Protein AF-A0AAD9GQT3-F1 (afdb_monomer)

pLDDT: mean 89.04, std 9.31, range [60.75, 98.25]

Secondary structure (DSSP, 8-state):
-HHHHHHHHTS----S------HHHHHHHHHHH-TT------HHHHHHHHHHHHHHTT--HHHHHHHHSTTSGGGGGGS-HHHIIIIIHHHHHHHHHHHHHTTT----HHHHHH-

Solvent-accessible surface area (backbone atoms only — not comparable to full-atom values): 7133 Å² total; per-residue (Å²): 109,67,70,60,50,18,63,74,66,76,43,85,80,82,74,94,74,88,88,77,85,53,63,66,62,50,51,50,52,44,46,70,79,38,69,87,61,83,83,80,78,55,70,65,62,51,53,50,52,52,51,53,53,41,55,73,62,65,54,54,66,72,55,50,53,50,38,71,34,89,85,33,59,68,49,53,79,79,44,60,74,94,41,31,85,60,58,40,49,51,49,36,55,51,49,39,45,55,58,27,57,77,65,79,41,84,73,63,63,73,54,64,68,75,104

Structure (mmCIF, N/CA/C/O backbone):
data_AF-A0AAD9GQT3-F1
#
_entry.id   AF-A0AAD9GQT3-F1
#
loop_
_atom_site.group_PDB
_atom_site.id
_atom_site.type_symbol
_atom_site.label_atom_id
_atom_site.label_alt_id
_atom_site.label_comp_id
_atom_site.label_asym_id
_atom_site.label_entity_id
_atom_site.label_seq_id
_atom_site.pdbx_PDB_ins_code
_atom_site.Cartn_x
_atom_site.Cartn_y
_atom_site.Cartn_z
_atom_site.occupancy
_atom_site.B_iso_or_equiv
_atom_site.auth_seq_id
_atom_site.auth_comp_id
_atom_site.auth_asym_id
_atom_site.auth_atom_id
_atom_site.pdbx_PDB_model_num
ATOM 1 N N . MET A 1 1 ? -14.037 18.560 22.448 1.00 60.75 1 MET A N 1
ATOM 2 C CA . MET A 1 1 ? -13.283 19.037 21.268 1.00 60.75 1 MET A CA 1
ATOM 3 C C . MET A 1 1 ? -13.342 20.559 21.141 1.00 60.75 1 MET A C 1
ATOM 5 O O . MET A 1 1 ? -12.338 21.186 21.441 1.00 60.75 1 MET A O 1
ATOM 9 N N . PHE A 1 2 ? -14.489 21.178 20.824 1.00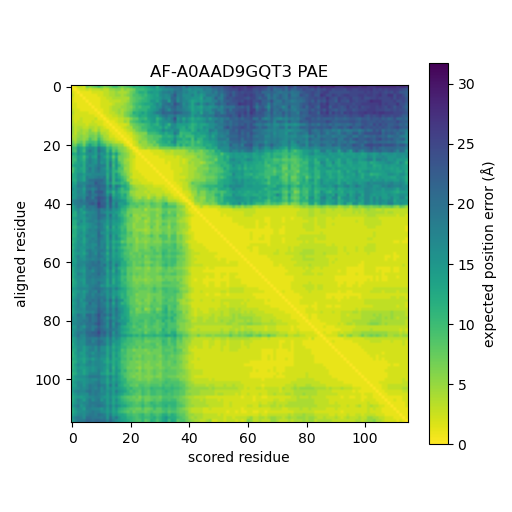 75.25 2 PHE A N 1
ATOM 10 C CA . PHE A 1 2 ? -14.558 22.641 20.639 1.00 75.25 2 PHE A CA 1
ATOM 11 C C . PHE A 1 2 ? -14.216 23.476 21.876 1.00 75.25 2 PHE A C 1
ATOM 13 O O . PHE A 1 2 ? -13.529 24.473 21.725 1.00 75.25 2 PHE A O 1
ATOM 20 N N . LYS A 1 3 ? -14.562 23.026 23.090 1.00 77.38 3 LYS A N 1
ATOM 21 C CA . LYS A 1 3 ? -14.140 23.699 24.335 1.00 77.38 3 LYS A CA 1
ATOM 22 C C . LYS A 1 3 ? -12.615 23.753 24.513 1.00 77.38 3 LYS A C 1
ATOM 24 O O . LYS A 1 3 ? -12.085 24.737 25.007 1.00 77.38 3 LYS A O 1
ATOM 29 N N . CYS A 1 4 ? -11.899 22.706 24.095 1.00 73.69 4 CYS A N 1
ATOM 30 C CA . CYS A 1 4 ? -10.43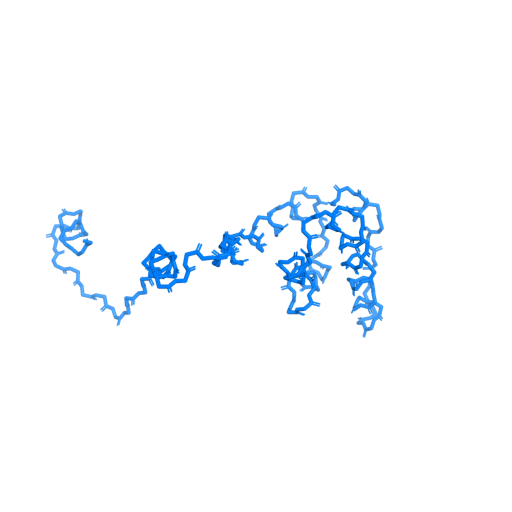3 22.674 24.155 1.00 73.69 4 CYS A CA 1
ATOM 31 C C . CYS A 1 4 ? -9.810 23.590 23.090 1.00 73.69 4 CYS A C 1
ATOM 33 O O . CYS A 1 4 ? -8.807 24.242 23.353 1.00 73.69 4 CYS A O 1
ATOM 35 N N . ILE A 1 5 ? -10.422 23.651 21.903 1.00 79.00 5 ILE A N 1
ATOM 36 C CA . ILE A 1 5 ? -10.011 24.550 20.815 1.00 79.00 5 ILE A CA 1
ATOM 37 C C . ILE A 1 5 ? -10.264 26.010 21.210 1.00 79.00 5 ILE A C 1
ATOM 39 O O . ILE A 1 5 ? -9.393 26.849 21.035 1.00 79.00 5 ILE A O 1
ATOM 43 N N . GLU A 1 6 ? -11.423 26.305 21.792 1.00 88.69 6 GLU A N 1
ATOM 44 C CA . GLU A 1 6 ? -11.779 27.623 22.314 1.00 88.69 6 GLU A CA 1
ATOM 45 C C . GLU A 1 6 ? -10.820 28.081 23.414 1.00 88.69 6 GLU A C 1
ATOM 47 O O . GLU A 1 6 ? -10.314 29.197 23.349 1.00 88.69 6 GLU A O 1
ATOM 52 N N . PHE A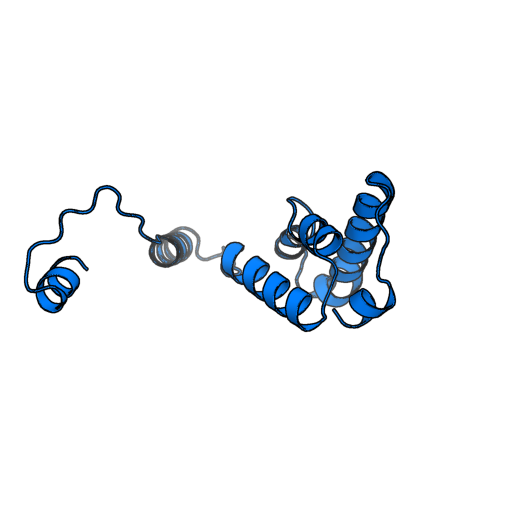 1 7 ? -10.498 27.199 24.367 1.00 89.25 7 PHE A N 1
ATOM 53 C CA . PHE A 1 7 ? -9.484 27.462 25.388 1.00 89.25 7 PHE A CA 1
ATOM 54 C C . PHE A 1 7 ? -8.113 27.782 24.773 1.00 89.25 7 PHE A C 1
ATOM 56 O O . PHE A 1 7 ? -7.478 28.754 25.170 1.00 89.25 7 PHE A O 1
ATOM 63 N N . ALA A 1 8 ? -7.666 27.004 23.781 1.00 87.31 8 ALA A N 1
ATOM 64 C CA . ALA A 1 8 ? -6.372 27.214 23.131 1.00 87.31 8 ALA A CA 1
ATOM 65 C C . ALA A 1 8 ? -6.321 28.490 22.272 1.00 87.31 8 ALA A C 1
ATOM 67 O O . ALA A 1 8 ? -5.279 29.133 22.180 1.00 87.31 8 ALA A O 1
ATOM 68 N N . LEU A 1 9 ? -7.431 28.851 21.626 1.00 86.88 9 LEU A N 1
ATOM 69 C CA . LEU A 1 9 ? -7.518 30.014 20.740 1.00 86.88 9 LEU A CA 1
ATOM 70 C C . LEU A 1 9 ? -7.959 31.296 21.462 1.00 86.88 9 LEU A C 1
ATOM 72 O O . LEU A 1 9 ? -7.914 32.367 20.859 1.00 86.88 9 LEU A O 1
ATOM 76 N N . GLY A 1 10 ? -8.426 31.195 22.711 1.00 93.19 10 GLY A N 1
ATOM 77 C CA . GLY A 1 10 ? -9.005 32.305 23.475 1.00 93.19 10 GLY A CA 1
ATOM 78 C C . GLY A 1 10 ? -10.294 32.875 22.872 1.00 93.19 10 GLY A C 1
ATOM 79 O O . GLY A 1 10 ? -10.687 33.990 23.207 1.00 93.19 10 GLY A O 1
ATOM 80 N N . LYS A 1 11 ? -10.932 32.154 21.943 1.00 90.94 11 LYS A N 1
ATOM 81 C CA . LYS A 1 11 ? -12.159 32.580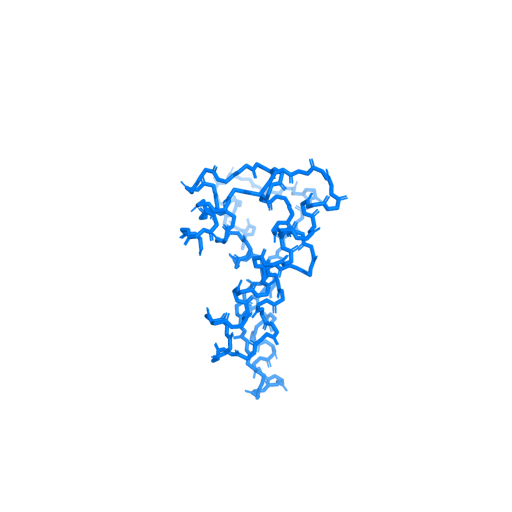 21.261 1.00 90.94 11 LYS A CA 1
ATOM 82 C C . LYS A 1 11 ? -12.943 31.390 20.735 1.00 90.94 11 LYS A C 1
ATOM 84 O O . LYS A 1 11 ? -12.361 30.364 20.378 1.00 90.94 11 LYS A O 1
ATOM 89 N N . GLN A 1 12 ? -14.254 31.568 20.614 1.00 89.75 12 GLN A N 1
ATOM 90 C CA . GLN A 1 12 ? -15.135 30.541 20.081 1.00 89.75 12 GLN A CA 1
ATOM 91 C C . GLN A 1 12 ? -14.774 30.233 18.612 1.00 89.75 12 GLN A C 1
ATOM 93 O O . GLN A 1 12 ? -14.745 31.146 17.779 1.00 89.75 12 GLN A O 1
ATOM 98 N N . PRO A 1 13 ? -14.463 28.971 18.264 1.00 83.94 13 PRO A N 1
ATOM 99 C CA . PRO A 1 13 ? -14.172 28.598 16.887 1.00 83.94 13 PRO A CA 1
ATOM 100 C C . PRO A 1 13 ? -15.454 28.608 16.039 1.00 83.94 13 PRO A C 1
ATOM 102 O O . PRO A 1 13 ? -16.487 28.107 16.475 1.00 83.94 13 PRO A O 1
ATOM 105 N N . ASN A 1 14 ? -15.363 29.125 14.810 1.00 87.50 14 ASN A N 1
ATOM 106 C CA . ASN A 1 14 ? -16.434 29.103 13.804 1.00 87.50 14 ASN A CA 1
ATOM 107 C C . ASN A 1 14 ? -15.971 28.318 12.558 1.00 87.50 14 ASN A C 1
ATOM 109 O O . ASN A 1 14 ? -15.596 28.931 11.555 1.00 87.50 14 ASN A O 1
ATOM 113 N N . PRO A 1 15 ? -15.847 26.979 12.646 1.00 81.00 15 PRO A N 1
ATOM 114 C CA . PRO A 1 15 ? -15.385 26.166 11.527 1.00 81.00 15 PRO A CA 1
ATOM 115 C C . PRO A 1 15 ? -16.442 26.110 10.417 1.00 81.00 15 PRO A C 1
ATOM 117 O O . PRO A 1 15 ? -17.630 25.978 10.697 1.00 81.00 15 PRO A O 1
ATOM 120 N N . VAL A 1 16 ? -15.992 26.168 9.162 1.00 82.56 16 VAL A N 1
ATOM 121 C CA . VAL A 1 16 ? -16.857 25.988 7.982 1.00 82.56 16 VAL A CA 1
ATOM 122 C C . VAL A 1 16 ? -17.228 24.513 7.810 1.00 82.56 16 VAL A C 1
ATOM 124 O O . VAL A 1 16 ? -18.388 24.201 7.572 1.00 82.56 16 VAL A O 1
ATOM 127 N N . ASP A 1 17 ? -16.263 23.616 8.032 1.00 64.38 17 ASP A N 1
ATOM 128 C CA . ASP A 1 17 ? -16.443 22.168 7.968 1.00 64.38 17 ASP A CA 1
ATOM 129 C C . ASP A 1 17 ? -15.821 21.492 9.193 1.00 64.38 17 ASP A C 1
ATOM 131 O O . ASP A 1 17 ? -14.751 21.879 9.674 1.00 64.38 17 ASP A O 1
ATOM 135 N N . VAL A 1 18 ? -16.483 20.446 9.687 1.00 69.81 18 VAL A N 1
ATOM 136 C CA . VAL A 1 18 ? -16.004 19.610 10.792 1.00 69.81 18 VAL A CA 1
ATOM 137 C C . VAL A 1 18 ? -15.973 18.169 10.311 1.00 69.81 18 VAL A C 1
ATOM 139 O O . VAL A 1 18 ? -17.014 17.581 10.030 1.00 69.81 18 VAL A O 1
ATOM 142 N N . VAL A 1 19 ? -14.779 17.583 10.245 1.00 62.56 19 VAL A N 1
ATOM 143 C CA . VAL A 1 19 ? -14.596 16.163 9.927 1.00 62.56 19 VAL A CA 1
ATOM 144 C C . VAL A 1 19 ? -14.157 15.449 11.199 1.00 62.56 19 VAL A C 1
ATOM 146 O O . VAL A 1 19 ? -13.192 15.859 11.843 1.00 62.56 19 VAL A O 1
ATOM 149 N N . CYS A 1 20 ? -14.885 14.401 11.577 1.00 65.44 20 CYS A N 1
ATOM 150 C CA . CYS A 1 20 ? -14.585 13.577 12.742 1.00 65.44 20 CYS A CA 1
ATOM 151 C C . CYS A 1 20 ? -14.286 12.148 12.288 1.00 65.44 20 CYS A C 1
ATOM 153 O O . CYS A 1 20 ? -14.982 11.614 11.423 1.00 65.44 20 CYS A O 1
ATOM 155 N N . ASP A 1 21 ? -13.263 11.538 12.879 1.00 68.75 21 ASP A N 1
ATOM 156 C CA . ASP A 1 21 ? -12.974 10.127 12.674 1.00 68.75 21 ASP A CA 1
ATOM 157 C C . ASP A 1 21 ? -13.894 9.280 13.567 1.00 68.75 21 ASP A C 1
ATOM 159 O O . ASP A 1 21 ? -13.779 9.287 14.794 1.00 68.75 21 ASP A O 1
ATOM 163 N N . PHE A 1 22 ? -14.835 8.568 12.947 1.00 73.00 22 PHE A N 1
ATOM 164 C CA . PHE A 1 22 ? -15.709 7.619 13.638 1.00 73.00 22 PHE A CA 1
ATOM 165 C C . PHE A 1 22 ? -15.085 6.228 13.752 1.00 73.00 22 PHE A C 1
ATOM 167 O O . PHE A 1 22 ? -15.758 5.333 14.251 1.00 73.00 22 PHE A O 1
ATOM 174 N N . GLU A 1 23 ? -13.835 6.014 13.321 1.00 77.62 23 GLU A N 1
ATOM 175 C CA . GLU A 1 23 ? -13.206 4.692 13.299 1.00 77.62 23 GLU A CA 1
ATOM 176 C C . GLU A 1 23 ? -13.314 3.998 14.661 1.00 77.62 23 GLU A C 1
ATOM 178 O O . GLU A 1 23 ? -13.789 2.870 14.728 1.00 77.62 23 GLU A O 1
ATOM 183 N N . SER A 1 24 ? -12.991 4.684 15.762 1.00 77.62 24 SER A N 1
ATOM 184 C CA . SER A 1 24 ? -13.091 4.092 17.107 1.00 77.62 24 SER A CA 1
ATOM 185 C C . SER A 1 24 ? -14.535 3.783 17.523 1.00 77.62 24 SER A C 1
ATOM 187 O O . SER A 1 24 ? -14.804 2.712 18.060 1.00 77.62 24 SER A O 1
ATOM 189 N N . ALA A 1 25 ? -15.480 4.690 17.256 1.00 82.69 25 ALA A N 1
ATOM 190 C CA . ALA A 1 25 ? -16.890 4.470 17.584 1.00 82.69 25 ALA A CA 1
ATOM 191 C C . ALA A 1 25 ? -17.492 3.321 16.756 1.00 82.69 25 ALA A C 1
ATOM 193 O O . ALA A 1 25 ? -18.249 2.510 17.280 1.00 82.69 25 ALA A O 1
ATOM 194 N N . LEU A 1 26 ? -17.109 3.220 15.482 1.00 81.25 26 LEU A N 1
ATOM 195 C CA . LEU A 1 26 ? -17.527 2.163 14.570 1.00 81.25 26 LEU A CA 1
ATOM 196 C C . LEU A 1 26 ? -16.902 0.814 14.940 1.00 81.25 26 LEU A C 1
ATOM 198 O O . LEU A 1 26 ? -17.604 -0.192 14.944 1.00 81.25 26 LEU A O 1
ATOM 202 N N . ILE A 1 27 ? -15.611 0.787 15.288 1.00 81.62 27 ILE A N 1
ATOM 203 C CA . ILE A 1 27 ? -14.928 -0.400 15.823 1.00 81.62 27 ILE A CA 1
ATOM 204 C C . ILE A 1 27 ? -15.680 -0.911 17.053 1.00 81.62 27 ILE A C 1
ATOM 206 O O . ILE A 1 27 ? -16.032 -2.088 17.094 1.00 81.62 27 ILE A O 1
ATOM 210 N N . ASN A 1 28 ? -15.990 -0.025 18.003 1.00 83.06 28 ASN A N 1
ATOM 211 C CA . ASN A 1 28 ? -16.711 -0.391 19.221 1.00 83.06 28 ASN A CA 1
ATOM 212 C C . ASN A 1 28 ? -18.118 -0.926 18.908 1.00 83.06 28 ASN A C 1
ATOM 214 O O . ASN A 1 28 ? -18.481 -1.996 19.387 1.00 83.06 28 ASN A O 1
ATOM 218 N N . ALA A 1 29 ? -18.878 -0.246 18.044 1.00 84.75 29 ALA A N 1
ATOM 219 C CA . ALA A 1 29 ? -20.214 -0.689 17.647 1.00 84.75 29 ALA A CA 1
ATOM 220 C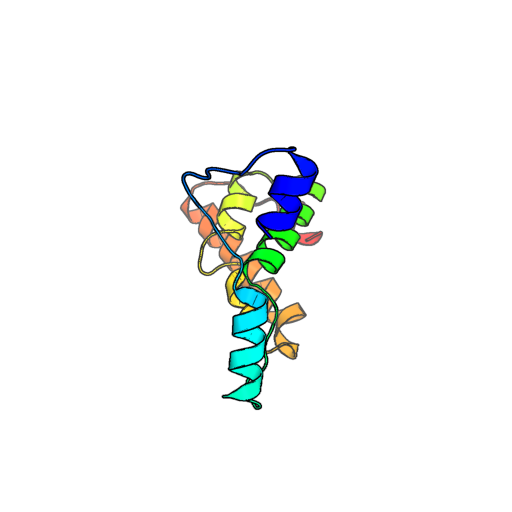 C . ALA A 1 29 ? -20.194 -2.053 16.931 1.00 84.75 29 ALA A C 1
ATOM 222 O O . ALA A 1 29 ? -21.054 -2.897 17.175 1.00 84.75 29 ALA A O 1
ATOM 223 N N . ILE A 1 30 ? -19.205 -2.311 16.066 1.00 82.06 30 ILE A N 1
ATOM 224 C CA . ILE A 1 30 ? -19.059 -3.614 15.401 1.00 82.06 30 ILE A CA 1
ATOM 225 C C . ILE A 1 30 ? -18.681 -4.703 16.410 1.00 82.06 30 ILE A C 1
ATOM 227 O O . ILE A 1 30 ? -19.213 -5.805 16.314 1.00 82.06 30 ILE A O 1
ATOM 231 N N . GLN A 1 31 ? -17.799 -4.421 17.373 1.00 82.19 31 GLN A N 1
ATOM 232 C CA . GLN A 1 31 ? -17.451 -5.382 18.427 1.00 82.19 31 GLN A CA 1
ATOM 233 C C . GLN A 1 31 ? -18.654 -5.734 19.308 1.00 82.19 31 GLN A C 1
ATOM 235 O O . GLN A 1 31 ? -18.807 -6.894 19.681 1.00 82.19 31 GLN A O 1
ATOM 240 N N . GLU A 1 32 ? -19.507 -4.755 19.610 1.00 86.81 32 GLU A N 1
ATOM 241 C CA . GLU A 1 32 ? -20.717 -4.947 20.410 1.00 86.81 32 GLU A CA 1
ATOM 242 C C . GLU A 1 32 ? -21.789 -5.741 19.651 1.00 86.81 32 GLU A C 1
ATOM 244 O O . GLU A 1 32 ? -22.303 -6.738 20.157 1.00 86.81 32 GLU A O 1
ATOM 249 N N . HIS A 1 33 ? -22.107 -5.342 18.416 1.00 88.12 33 HIS A N 1
ATOM 250 C CA . HIS A 1 33 ? -23.190 -5.958 17.644 1.00 88.12 33 HIS A CA 1
ATOM 251 C C . HIS A 1 33 ? -22.786 -7.249 16.919 1.00 88.12 33 HIS A C 1
ATOM 253 O O . HIS A 1 33 ? -23.638 -8.098 16.655 1.00 88.12 33 HIS A O 1
ATOM 259 N N . TYR A 1 34 ? -21.502 -7.417 16.595 1.00 81.56 34 TYR A N 1
ATOM 260 C CA . TYR A 1 34 ? -20.976 -8.561 15.849 1.00 81.56 34 TYR A CA 1
ATOM 261 C C . TYR A 1 34 ? -19.672 -9.076 16.481 1.00 81.56 34 TYR A C 1
ATOM 263 O O . TYR A 1 34 ? -18.610 -8.988 15.862 1.00 81.56 34 TYR A O 1
ATOM 271 N N . PRO A 1 35 ? -19.722 -9.671 17.686 1.00 79.75 35 PRO A N 1
ATOM 272 C CA . PRO A 1 35 ? -18.530 -10.047 18.455 1.00 79.75 35 PRO A CA 1
ATOM 273 C C . PRO A 1 35 ? -17.647 -11.105 17.774 1.00 79.75 35 PRO A C 1
ATOM 275 O O . PRO A 1 35 ? -16.463 -11.223 18.077 1.00 79.75 35 PRO A O 1
ATOM 278 N N . SER A 1 36 ? -18.193 -11.868 16.821 1.00 80.62 36 SER A N 1
ATOM 279 C CA . SER A 1 36 ? -17.429 -12.805 15.987 1.00 80.62 36 SER A CA 1
ATOM 280 C C . SER A 1 36 ? -16.667 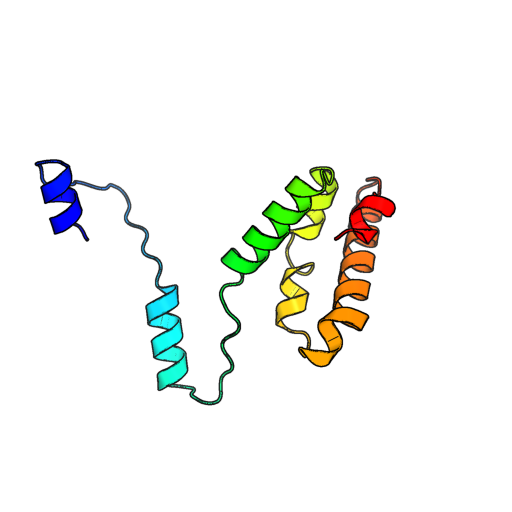-12.131 14.837 1.00 80.62 36 SER A C 1
ATOM 282 O O . SER A 1 36 ? -15.867 -12.784 14.165 1.00 80.62 36 SER A O 1
ATOM 284 N N . THR A 1 37 ? -16.921 -10.847 14.565 1.00 78.75 37 THR A N 1
ATOM 285 C CA . THR A 1 37 ? -16.264 -10.097 13.491 1.00 78.75 37 THR A CA 1
ATOM 286 C C . THR A 1 37 ? -14.843 -9.742 13.893 1.00 78.75 37 THR A C 1
ATOM 288 O O . THR A 1 37 ? -14.592 -9.019 14.855 1.00 78.75 37 THR A O 1
ATOM 291 N N . ARG A 1 38 ? -13.881 -10.208 13.098 1.00 71.94 38 ARG A N 1
ATOM 292 C CA . ARG A 1 38 ? -12.478 -9.837 13.260 1.00 71.94 38 ARG A CA 1
ATOM 293 C C . ARG A 1 38 ? -12.225 -8.469 12.628 1.00 71.94 38 ARG A C 1
ATOM 295 O O . ARG A 1 38 ? -12.158 -8.358 11.407 1.00 71.94 38 ARG A O 1
ATOM 302 N N . LEU A 1 39 ? -12.018 -7.450 13.456 1.00 70.00 39 LEU A N 1
ATOM 303 C CA . LEU A 1 39 ? -1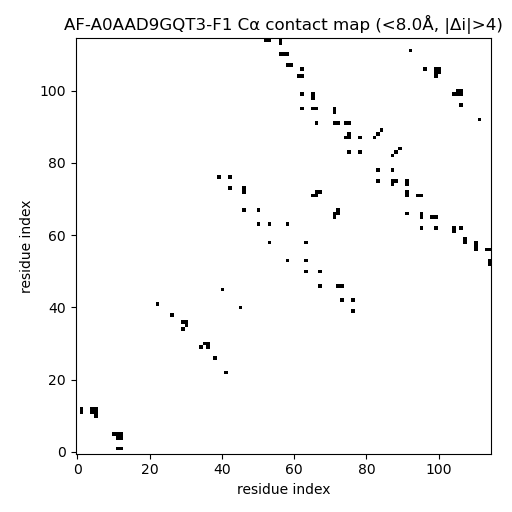1.581 -6.133 12.992 1.00 70.00 39 LEU A CA 1
ATOM 304 C C . LEU A 1 39 ? -10.075 -6.148 12.715 1.00 70.00 39 LEU A C 1
ATOM 306 O O . LEU A 1 39 ? -9.271 -6.461 13.593 1.00 70.00 39 LEU A O 1
ATOM 310 N N . ILE A 1 40 ? -9.690 -5.831 11.479 1.00 68.25 40 ILE A N 1
ATOM 311 C CA . ILE A 1 40 ? -8.289 -5.800 11.035 1.00 68.25 40 ILE A CA 1
ATOM 312 C C . ILE A 1 40 ? -7.924 -4.361 10.663 1.00 68.25 40 ILE A C 1
ATOM 314 O O . ILE A 1 40 ? -7.748 -4.040 9.492 1.00 68.25 40 ILE A O 1
ATOM 318 N N . GLY A 1 41 ? -7.821 -3.507 11.687 1.00 71.69 41 GLY A N 1
ATOM 319 C CA . GLY A 1 41 ? -7.344 -2.122 11.595 1.00 71.69 41 GLY A CA 1
ATOM 320 C C . GLY A 1 41 ? -8.037 -1.242 10.543 1.00 71.69 41 GLY A C 1
ATOM 321 O O . GLY A 1 41 ? -9.044 -1.603 9.937 1.00 71.69 41 GLY A O 1
ATOM 322 N N . CYS A 1 42 ? -7.460 -0.065 10.309 1.00 83.44 42 CYS A N 1
ATOM 323 C CA . CYS A 1 42 ? -7.910 0.842 9.259 1.00 83.44 42 CYS A CA 1
ATOM 324 C C . CYS A 1 42 ? -7.216 0.551 7.933 1.00 83.44 42 CYS A C 1
ATOM 326 O O . CYS A 1 42 ? -5.979 0.555 7.858 1.00 83.44 42 CYS A O 1
ATOM 328 N N . LEU A 1 43 ? -7.986 0.464 6.847 1.00 85.69 43 LEU A N 1
ATOM 329 C CA . LEU A 1 43 ? -7.406 0.413 5.506 1.00 85.69 43 LEU A CA 1
ATOM 330 C C . LEU A 1 43 ? -6.572 1.668 5.194 1.00 85.69 43 LEU A C 1
ATOM 332 O O . LEU A 1 43 ? -5.539 1.567 4.528 1.00 85.69 43 LEU A O 1
ATOM 336 N N . PHE A 1 44 ? -6.991 2.838 5.686 1.00 86.81 44 PHE A N 1
ATOM 337 C CA . PHE A 1 44 ? -6.259 4.090 5.495 1.00 86.81 44 PHE A CA 1
ATOM 338 C C . PHE A 1 44 ? -4.880 4.039 6.159 1.00 86.81 44 PHE A C 1
ATOM 340 O O . PHE A 1 44 ? -3.876 4.263 5.481 1.00 86.81 44 PHE A O 1
ATOM 347 N N . HIS A 1 45 ? -4.811 3.676 7.444 1.00 86.88 45 HIS A N 1
ATOM 348 C CA . HIS A 1 45 ? -3.543 3.550 8.170 1.00 86.88 45 HIS A CA 1
ATOM 349 C C . HIS A 1 45 ? -2.623 2.494 7.542 1.00 86.88 45 HIS A C 1
ATOM 351 O O . HIS A 1 45 ? -1.427 2.741 7.376 1.00 86.88 45 HIS A O 1
ATOM 357 N N . PHE A 1 46 ? -3.178 1.361 7.100 1.00 90.50 46 PHE A N 1
ATOM 358 C CA . PHE A 1 46 ? -2.426 0.342 6.367 1.00 90.50 46 PHE A CA 1
ATOM 359 C C . PHE A 1 46 ? -1.822 0.893 5.066 1.00 90.50 46 PHE A C 1
ATOM 361 O O . PHE A 1 46 ? -0.605 0.845 4.868 1.00 90.50 46 PHE A O 1
ATOM 368 N N . LYS A 1 47 ? -2.648 1.492 4.198 1.00 93.56 47 LYS A N 1
ATOM 369 C CA . LYS A 1 47 ? -2.191 2.093 2.937 1.00 93.56 47 LYS A CA 1
ATOM 370 C C . LYS A 1 47 ? -1.178 3.218 3.182 1.00 93.56 47 LYS A C 1
ATOM 372 O O . LYS A 1 47 ? -0.186 3.320 2.459 1.00 93.56 47 LYS A O 1
ATOM 377 N N . GLN A 1 48 ? -1.373 4.031 4.218 1.00 94.50 48 GLN A N 1
ATOM 378 C CA . GLN A 1 48 ? -0.435 5.083 4.606 1.00 94.50 48 GLN A CA 1
ATOM 379 C C . GLN A 1 48 ? 0.928 4.504 5.018 1.00 94.50 48 GLN A C 1
ATOM 381 O O . GLN A 1 48 ? 1.960 4.994 4.552 1.00 94.50 48 GLN A O 1
ATOM 386 N N . ALA A 1 49 ? 0.950 3.446 5.834 1.00 94.44 49 ALA A N 1
ATOM 387 C CA . ALA A 1 49 ? 2.177 2.760 6.23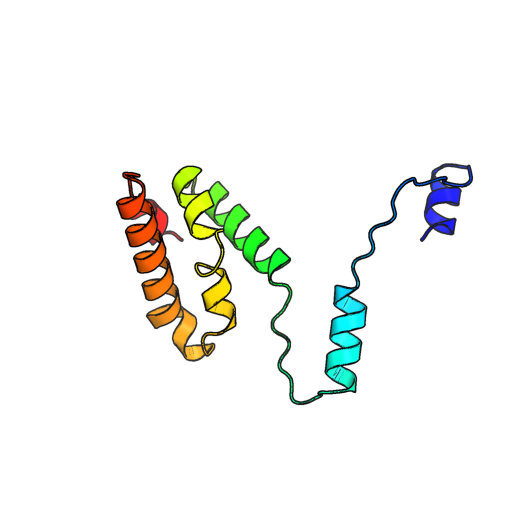3 1.00 94.44 49 ALA A CA 1
ATOM 388 C C . ALA A 1 49 ? 2.918 2.171 5.021 1.00 94.44 49 ALA A C 1
ATOM 390 O O . ALA A 1 49 ? 4.118 2.413 4.862 1.00 94.44 49 ALA A O 1
ATOM 391 N N . CYS A 1 50 ? 2.202 1.496 4.112 1.00 95.62 50 CYS A N 1
ATOM 392 C CA . CYS A 1 50 ? 2.777 1.005 2.859 1.00 95.62 50 CYS A CA 1
ATOM 393 C C . CYS A 1 50 ? 3.378 2.148 2.033 1.00 95.62 50 CYS A C 1
ATOM 395 O O . CYS A 1 50 ? 4.518 2.045 1.585 1.00 95.62 50 CYS A O 1
ATOM 397 N N . ARG A 1 51 ? 2.658 3.266 1.868 1.00 96.94 51 ARG A N 1
ATOM 398 C CA . ARG A 1 51 ? 3.154 4.432 1.121 1.00 96.94 51 ARG A CA 1
ATOM 399 C C . ARG A 1 51 ? 4.429 5.010 1.727 1.00 96.94 51 ARG A C 1
ATOM 401 O O . ARG A 1 51 ? 5.354 5.323 0.982 1.00 96.94 51 ARG A O 1
ATOM 408 N N . ARG A 1 52 ? 4.497 5.138 3.056 1.00 97.81 52 ARG A N 1
ATOM 409 C CA . ARG A 1 52 ? 5.700 5.614 3.757 1.00 97.81 52 ARG A CA 1
ATOM 410 C C . ARG A 1 52 ? 6.894 4.699 3.493 1.00 97.81 52 ARG A C 1
ATOM 412 O O . ARG A 1 52 ? 7.947 5.206 3.122 1.00 97.81 52 ARG A O 1
ATOM 419 N N . LYS A 1 53 ? 6.716 3.375 3.582 1.00 96.75 53 LYS A N 1
ATOM 420 C CA . LYS A 1 53 ? 7.788 2.419 3.256 1.00 96.75 53 LYS A CA 1
ATOM 421 C C . LYS A 1 53 ? 8.198 2.439 1.790 1.00 96.75 53 LYS A C 1
ATOM 423 O O . LYS A 1 53 ? 9.387 2.429 1.499 1.00 96.75 53 LYS A O 1
ATOM 428 N N . MET A 1 54 ? 7.253 2.560 0.862 1.00 97.31 54 MET A N 1
ATOM 429 C CA . MET A 1 54 ? 7.599 2.690 -0.554 1.00 97.31 54 MET A CA 1
ATOM 430 C C . MET A 1 54 ? 8.423 3.956 -0.842 1.00 97.31 54 MET A C 1
ATOM 432 O O . MET A 1 54 ? 9.352 3.914 -1.646 1.00 97.31 54 MET A O 1
ATOM 436 N N . LYS A 1 55 ? 8.114 5.071 -0.166 1.00 96.56 55 LYS A N 1
ATOM 437 C CA . LYS A 1 55 ? 8.893 6.314 -0.263 1.00 96.56 55 LYS A CA 1
ATOM 438 C C . LYS A 1 55 ? 10.279 6.183 0.370 1.00 96.56 55 LYS A C 1
ATOM 440 O O . LYS A 1 55 ? 11.239 6.665 -0.217 1.00 96.56 55 LYS A O 1
ATOM 445 N N . GLU A 1 56 ? 10.394 5.489 1.501 1.00 97.38 56 GLU A N 1
ATOM 446 C CA . GLU A 1 56 ? 11.683 5.156 2.128 1.00 97.38 56 GLU A CA 1
ATOM 447 C C . GLU A 1 56 ? 12.585 4.338 1.187 1.00 97.38 56 GLU A C 1
ATOM 449 O O . GLU A 1 56 ? 13.774 4.617 1.083 1.00 97.38 56 GLU A O 1
ATOM 454 N N . TYR A 1 57 ? 12.017 3.400 0.422 1.00 96.62 57 TYR A N 1
ATOM 455 C CA . TYR A 1 57 ? 12.741 2.624 -0.600 1.00 96.62 57 TYR A CA 1
ATOM 456 C C . TYR A 1 57 ? 12.898 3.346 -1.946 1.00 96.62 57 TYR A C 1
ATOM 458 O O . TYR A 1 57 ? 13.324 2.744 -2.938 1.00 96.62 57 TYR A O 1
ATOM 466 N N . ALA A 1 58 ? 12.550 4.635 -2.000 1.00 97.00 58 ALA A N 1
ATOM 467 C CA . ALA A 1 58 ? 12.624 5.473 -3.190 1.00 97.00 58 ALA A CA 1
ATOM 468 C C . ALA A 1 58 ? 11.951 4.836 -4.423 1.00 97.00 58 ALA A C 1
ATOM 470 O O . ALA A 1 58 ? 12.476 4.916 -5.539 1.00 97.00 58 ALA A O 1
ATOM 471 N N . LEU A 1 59 ? 10.812 4.157 -4.242 1.00 97.44 59 LEU A N 1
ATOM 472 C CA . LEU A 1 59 ? 10.030 3.640 -5.367 1.00 97.44 59 LEU A CA 1
ATOM 473 C C . LEU A 1 59 ? 9.509 4.803 -6.232 1.00 97.44 59 LEU A C 1
ATOM 475 O O . LEU A 1 59 ? 9.060 5.806 -5.672 1.00 97.44 59 LEU A O 1
ATOM 479 N N . PRO A 1 60 ? 9.546 4.685 -7.574 1.00 97.00 60 PRO A N 1
ATOM 480 C CA . PRO A 1 60 ? 9.041 5.731 -8.459 1.00 97.00 60 PRO A CA 1
ATOM 481 C C . PRO A 1 60 ? 7.556 6.017 -8.235 1.00 97.00 60 PRO A C 1
ATOM 483 O O . PRO A 1 60 ? 6.760 5.105 -8.011 1.00 97.00 60 PRO A O 1
ATOM 486 N N . ASP A 1 61 ? 7.162 7.280 -8.368 1.00 96.62 61 ASP A N 1
ATOM 487 C CA . ASP A 1 61 ? 5.801 7.726 -8.050 1.00 96.62 61 ASP A CA 1
ATOM 488 C C . ASP A 1 61 ? 4.729 7.057 -8.916 1.00 96.62 61 ASP A C 1
ATOM 490 O O . ASP A 1 61 ? 3.643 6.766 -8.416 1.00 96.62 61 ASP A O 1
ATOM 494 N N . GLY A 1 62 ? 5.051 6.721 -10.170 1.00 96.44 62 GLY A N 1
ATOM 495 C CA . GLY A 1 62 ? 4.172 5.925 -11.032 1.00 96.44 62 GLY A CA 1
ATOM 496 C C . GLY A 1 62 ? 3.906 4.519 -10.478 1.00 96.44 62 GLY A C 1
ATOM 497 O O . GLY A 1 62 ? 2.764 4.058 -10.473 1.00 96.44 62 GLY A O 1
ATOM 498 N N . GLU A 1 63 ? 4.932 3.865 -9.925 1.00 97.62 63 GLU A N 1
ATOM 499 C CA . GLU A 1 63 ? 4.819 2.539 -9.305 1.00 97.62 63 GLU A CA 1
ATOM 500 C C . GLU A 1 63 ? 4.059 2.602 -7.977 1.00 97.62 63 GLU A C 1
ATOM 502 O O . GLU A 1 63 ? 3.166 1.788 -7.732 1.00 97.62 63 GLU A O 1
ATOM 507 N N . VAL A 1 64 ? 4.339 3.619 -7.155 1.00 97.69 64 VAL A N 1
ATOM 508 C CA . VAL A 1 64 ? 3.603 3.875 -5.908 1.00 97.69 64 VAL A CA 1
ATOM 509 C C . VAL A 1 64 ? 2.127 4.147 -6.194 1.00 97.69 64 VAL A C 1
ATOM 511 O O . VAL A 1 64 ? 1.258 3.601 -5.516 1.00 97.69 64 VAL A O 1
ATOM 514 N N . GLY A 1 65 ? 1.823 4.954 -7.213 1.00 97.44 65 GLY A N 1
ATOM 515 C CA . GLY A 1 65 ? 0.454 5.251 -7.627 1.00 97.44 65 GLY A CA 1
ATOM 516 C C . GLY A 1 65 ? -0.317 3.992 -8.025 1.00 97.44 65 GLY A C 1
ATOM 517 O O . GLY A 1 65 ? -1.456 3.804 -7.598 1.00 97.44 65 GLY A O 1
ATOM 518 N N . VAL A 1 66 ? 0.317 3.087 -8.777 1.00 97.94 66 VAL A N 1
ATOM 519 C CA . VAL A 1 66 ? -0.276 1.790 -9.134 1.00 97.94 66 VAL A CA 1
ATOM 520 C C . VAL A 1 66 ? -0.493 0.910 -7.904 1.00 97.94 66 VAL A C 1
ATOM 522 O O . VAL A 1 66 ? -1.573 0.341 -7.760 1.00 97.94 66 VAL A O 1
ATOM 525 N N . ALA A 1 67 ? 0.489 0.810 -7.008 1.00 97.44 67 ALA A N 1
ATOM 526 C CA . ALA A 1 67 ? 0.382 -0.010 -5.802 1.00 97.44 67 ALA A CA 1
ATOM 527 C C . ALA A 1 67 ? -0.722 0.465 -4.844 1.00 97.44 67 ALA A C 1
ATOM 529 O O . ALA A 1 67 ? -1.391 -0.347 -4.205 1.00 97.44 67 ALA A O 1
ATOM 530 N N . MET A 1 68 ? -0.931 1.781 -4.766 1.00 97.38 68 MET A N 1
ATOM 531 C CA . MET A 1 68 ? -1.932 2.415 -3.902 1.00 97.38 68 MET A CA 1
ATOM 532 C C . MET A 1 68 ? -3.348 2.416 -4.492 1.00 97.38 68 MET A C 1
ATOM 534 O O . MET A 1 68 ? -4.315 2.668 -3.762 1.00 97.38 68 MET A O 1
ATOM 538 N N . ALA A 1 69 ? -3.480 2.126 -5.790 1.00 97.06 69 ALA A N 1
ATOM 539 C CA . ALA A 1 69 ? -4.762 2.061 -6.475 1.00 97.06 69 ALA A CA 1
ATOM 540 C C . ALA A 1 69 ? -5.682 0.986 -5.874 1.00 97.06 69 ALA A C 1
ATOM 542 O O . ALA A 1 69 ? -5.240 0.037 -5.224 1.00 97.06 69 ALA A O 1
ATOM 543 N N . PHE A 1 70 ? -6.983 1.134 -6.121 1.00 94.50 70 PHE A N 1
ATOM 544 C CA . PHE A 1 70 ? -7.985 0.159 -5.701 1.00 94.50 70 PHE A CA 1
ATOM 545 C C . PHE A 1 70 ? -7.697 -1.240 -6.270 1.00 94.50 70 PHE A C 1
ATOM 547 O O . PHE A 1 70 ? -7.285 -1.375 -7.433 1.00 94.50 70 PHE A O 1
ATOM 554 N N . ALA A 1 71 ? -7.961 -2.270 -5.467 1.00 94.69 71 ALA A N 1
ATOM 555 C CA . ALA A 1 71 ? -7.768 -3.685 -5.781 1.00 94.69 71 ALA A CA 1
ATOM 556 C C . ALA A 1 71 ? -6.307 -4.061 -6.112 1.00 94.69 71 ALA A C 1
ATOM 558 O O . ALA A 1 71 ? -6.033 -4.790 -7.076 1.00 94.69 71 ALA A O 1
ATOM 559 N N . VAL A 1 72 ? -5.370 -3.520 -5.330 1.00 96.69 72 VAL A N 1
ATOM 560 C CA . VAL A 1 72 ? -3.943 -3.865 -5.343 1.00 96.69 72 VAL A CA 1
ATOM 561 C C . VAL A 1 72 ? -3.484 -4.192 -3.922 1.00 96.69 72 VAL A C 1
ATOM 563 O O . VAL A 1 72 ? -3.645 -5.335 -3.505 1.00 96.69 72 VAL A O 1
ATOM 566 N N . LEU A 1 73 ? -2.947 -3.232 -3.155 1.00 95.50 73 LEU A N 1
ATOM 567 C CA . LEU A 1 73 ? -2.493 -3.486 -1.779 1.00 95.50 73 LEU A CA 1
ATOM 568 C C . LEU A 1 73 ? -3.646 -3.790 -0.814 1.00 95.50 73 LEU A C 1
ATOM 570 O O . LEU A 1 73 ? -3.493 -4.611 0.083 1.00 95.50 73 LEU A O 1
ATOM 574 N N . ASP A 1 74 ? -4.803 -3.160 -1.010 1.00 93.00 74 ASP A N 1
ATOM 575 C CA . ASP A 1 74 ? -6.023 -3.418 -0.234 1.00 93.00 74 ASP A CA 1
ATOM 576 C C . ASP A 1 74 ? -6.508 -4.863 -0.327 1.00 93.00 74 ASP A C 1
ATOM 578 O O . ASP A 1 74 ? -7.115 -5.346 0.618 1.00 93.00 74 ASP A O 1
ATOM 582 N N . MET A 1 75 ? -6.188 -5.597 -1.393 1.00 94.06 75 MET A N 1
ATOM 583 C CA . MET A 1 75 ? -6.568 -7.009 -1.480 1.00 94.06 75 MET A CA 1
ATOM 584 C C . MET A 1 75 ? -5.901 -7.875 -0.409 1.00 94.06 75 MET A C 1
ATOM 586 O O . MET A 1 75 ? -6.411 -8.945 -0.095 1.00 94.06 75 MET A O 1
ATOM 590 N N . LEU A 1 76 ? -4.798 -7.423 0.199 1.00 92.69 76 LEU A N 1
ATOM 591 C CA . LEU A 1 76 ? -4.175 -8.141 1.311 1.00 92.69 76 LEU A CA 1
ATOM 592 C C . LEU A 1 76 ? -5.083 -8.213 2.548 1.00 92.69 76 LEU A C 1
ATOM 594 O O . LEU A 1 76 ? -4.921 -9.137 3.340 1.00 92.69 76 LEU A O 1
ATOM 598 N N . THR A 1 77 ? -6.046 -7.296 2.710 1.00 89.19 77 THR A N 1
ATOM 599 C CA . THR A 1 77 ? -6.945 -7.282 3.880 1.00 89.19 77 THR A CA 1
ATOM 600 C C . THR A 1 77 ? -8.015 -8.370 3.827 1.00 89.19 77 THR A C 1
ATOM 602 O O . THR A 1 77 ? -8.544 -8.754 4.866 1.00 89.19 77 THR A O 1
ATOM 605 N N . VAL A 1 78 ? -8.304 -8.899 2.634 1.00 88.44 78 VAL A N 1
ATOM 606 C CA . VAL A 1 78 ? -9.295 -9.967 2.416 1.00 88.44 78 VAL A CA 1
ATOM 607 C C . VAL A 1 78 ? -8.652 -11.341 2.208 1.00 88.44 78 VAL A C 1
ATOM 609 O O . VAL A 1 78 ? -9.346 -12.330 1.978 1.00 88.44 78 VAL A O 1
ATOM 612 N N . ILE A 1 79 ? -7.320 -11.429 2.291 1.00 88.75 79 ILE A N 1
ATOM 613 C CA . ILE A 1 79 ? -6.581 -12.691 2.199 1.00 88.75 79 ILE A CA 1
ATOM 614 C C . ILE A 1 79 ? -6.417 -13.281 3.607 1.00 88.75 79 ILE A C 1
ATOM 616 O O . ILE A 1 79 ? -6.024 -12.563 4.528 1.00 88.75 79 ILE A O 1
ATOM 620 N N . PRO A 1 80 ? -6.652 -14.596 3.800 1.00 89.50 80 PRO A N 1
ATOM 621 C CA . PRO A 1 80 ? -6.399 -15.246 5.080 1.00 89.50 80 PRO A CA 1
ATOM 622 C C . PRO A 1 80 ? -4.967 -14.977 5.575 1.00 89.50 80 PRO A C 1
ATOM 624 O O . PRO A 1 80 ? -4.034 -15.154 4.788 1.00 89.50 80 PRO A O 1
ATOM 627 N N . PRO A 1 81 ? -4.745 -14.627 6.858 1.00 87.81 81 PRO A N 1
ATOM 628 C CA . PRO A 1 81 ? -3.431 -14.191 7.342 1.00 87.81 81 PRO A CA 1
ATOM 629 C C . PRO A 1 81 ? -2.274 -15.142 7.017 1.00 87.81 81 PRO A C 1
ATOM 631 O O . PRO A 1 81 ? -1.214 -14.699 6.583 1.00 87.81 81 PRO A O 1
ATOM 634 N N . GLY A 1 82 ? -2.500 -16.457 7.120 1.00 92.81 82 GLY A N 1
ATOM 635 C CA . GLY A 1 82 ? -1.494 -17.477 6.791 1.00 92.81 82 GLY A CA 1
ATOM 636 C C . GLY A 1 82 ? -1.087 -17.529 5.311 1.00 92.81 82 GLY A C 1
ATOM 637 O O . GLY A 1 82 ? -0.087 -18.152 4.973 1.00 92.81 82 GLY A O 1
ATOM 638 N N . LYS A 1 83 ? -1.831 -16.867 4.417 1.00 94.19 83 LYS A N 1
ATOM 639 C CA . LYS A 1 83 ? -1.542 -16.788 2.978 1.00 94.19 83 LYS A CA 1
ATOM 640 C C . LYS A 1 83 ? -0.912 -15.460 2.560 1.00 94.19 83 LYS A C 1
ATOM 642 O O . LYS A 1 83 ? -0.478 -15.355 1.415 1.00 94.19 83 LYS A O 1
ATOM 647 N N . ILE A 1 84 ? -0.833 -14.464 3.448 1.00 92.69 84 ILE A N 1
ATOM 648 C CA . ILE A 1 84 ? -0.367 -13.113 3.101 1.00 92.69 84 ILE A CA 1
ATOM 649 C C . ILE A 1 84 ? 1.096 -13.131 2.649 1.00 92.69 84 ILE A C 1
ATOM 651 O O . ILE A 1 84 ? 1.373 -12.751 1.515 1.00 92.69 84 ILE A O 1
ATOM 655 N N . VAL A 1 85 ? 2.019 -13.607 3.493 1.00 90.56 85 VAL A N 1
ATOM 656 C CA . VAL A 1 85 ? 3.476 -13.501 3.256 1.00 90.56 85 VAL A CA 1
ATOM 657 C C . VAL A 1 85 ? 3.921 -14.222 1.975 1.00 90.56 85 VAL A C 1
ATOM 659 O O . VAL A 1 85 ? 4.812 -13.744 1.281 1.00 90.56 85 VAL A O 1
ATOM 662 N N . GLY A 1 86 ? 3.278 -15.342 1.631 1.00 91.06 86 GLY A N 1
ATOM 663 C CA . GLY A 1 86 ? 3.570 -16.096 0.409 1.00 91.06 86 GLY A CA 1
ATOM 664 C C . GLY A 1 86 ? 2.710 -15.666 -0.780 1.00 91.06 86 GLY A C 1
ATOM 665 O O . GLY A 1 86 ? 3.178 -15.003 -1.701 1.00 91.06 86 GLY A O 1
ATOM 666 N N . GLN A 1 87 ? 1.438 -16.071 -0.773 1.00 94.75 87 GLN A N 1
ATOM 667 C CA . GLN A 1 87 ? 0.541 -15.937 -1.926 1.00 94.75 87 GLN A CA 1
ATOM 668 C C . GLN A 1 87 ? 0.066 -14.495 -2.119 1.00 94.75 87 GLN A C 1
ATOM 670 O O . GLN A 1 87 ? 0.057 -14.002 -3.244 1.00 94.75 87 GLN A O 1
ATOM 675 N N . GLY A 1 88 ? -0.297 -13.808 -1.034 1.00 95.56 88 GLY A N 1
ATOM 676 C CA . GLY A 1 88 ? -0.814 -12.442 -1.093 1.00 95.56 88 GLY A CA 1
ATOM 677 C C . GLY A 1 88 ? 0.221 -11.451 -1.614 1.00 95.56 88 GLY A C 1
ATOM 678 O O . GLY A 1 88 ? -0.035 -10.745 -2.587 1.00 95.56 88 GLY A O 1
ATOM 679 N N . VAL A 1 89 ? 1.417 -11.438 -1.023 1.00 94.06 89 VAL A N 1
ATOM 680 C CA . VAL A 1 89 ? 2.512 -10.554 -1.447 1.00 94.06 89 VAL A CA 1
ATOM 681 C C . VAL A 1 89 ? 2.942 -10.862 -2.883 1.00 94.06 89 VAL A C 1
ATOM 683 O O . VAL A 1 89 ? 3.113 -9.934 -3.677 1.00 94.06 89 VAL A O 1
ATOM 686 N N . ALA A 1 90 ? 3.067 -12.143 -3.253 1.00 95.12 90 ALA A N 1
ATOM 687 C CA . ALA A 1 90 ? 3.389 -12.529 -4.627 1.00 95.12 90 ALA A CA 1
ATOM 688 C C . ALA A 1 90 ? 2.327 -12.037 -5.623 1.00 95.12 90 ALA A C 1
ATOM 690 O O . ALA A 1 90 ? 2.672 -11.452 -6.653 1.00 95.12 90 ALA A O 1
ATOM 691 N N . TRP A 1 91 ? 1.043 -12.208 -5.292 1.00 96.81 91 TRP A N 1
ATOM 692 C CA . TRP A 1 91 ? -0.064 -11.734 -6.117 1.00 96.81 91 TRP A CA 1
ATOM 693 C C . TRP A 1 91 ? -0.048 -10.212 -6.274 1.00 96.81 91 TRP A C 1
ATOM 695 O O . TRP A 1 91 ? -0.166 -9.719 -7.394 1.00 96.81 91 TRP A O 1
ATOM 705 N N . VAL A 1 92 ? 0.172 -9.455 -5.193 1.00 96.69 92 VAL A N 1
ATOM 706 C CA . VAL A 1 92 ? 0.256 -7.986 -5.248 1.00 96.69 92 VAL A CA 1
ATOM 707 C C . VAL A 1 92 ? 1.402 -7.536 -6.148 1.00 96.69 92 VAL A C 1
ATOM 709 O O . VAL A 1 92 ? 1.193 -6.690 -7.016 1.00 96.69 92 VAL A O 1
ATOM 712 N N . LYS A 1 93 ? 2.598 -8.122 -6.006 1.00 95.94 93 LYS A N 1
ATOM 713 C CA . LYS A 1 93 ? 3.754 -7.783 -6.854 1.00 95.94 93 LYS A CA 1
ATOM 714 C C . LYS A 1 93 ? 3.474 -8.080 -8.330 1.00 95.94 93 LYS A C 1
ATOM 716 O O . LYS A 1 93 ? 3.768 -7.246 -9.185 1.00 95.94 93 LYS A O 1
ATOM 721 N N . ALA A 1 94 ? 2.846 -9.219 -8.626 1.00 96.88 94 ALA A N 1
ATOM 722 C CA . ALA A 1 94 ? 2.417 -9.562 -9.981 1.00 96.88 94 ALA A CA 1
ATOM 723 C C . ALA A 1 94 ? 1.352 -8.589 -10.520 1.00 96.88 94 ALA A C 1
ATOM 725 O O . ALA A 1 94 ? 1.433 -8.163 -11.672 1.00 96.88 94 ALA A O 1
ATOM 726 N N . LYS A 1 95 ? 0.387 -8.182 -9.685 1.00 98.00 95 LYS A N 1
ATOM 727 C CA . LYS A 1 95 ? -0.669 -7.233 -10.054 1.00 98.00 95 LYS A CA 1
ATOM 728 C C . LYS A 1 95 ? -0.116 -5.838 -10.335 1.00 98.00 95 LYS A C 1
ATOM 730 O O . LYS A 1 95 ? -0.538 -5.215 -11.306 1.00 98.00 95 LYS A O 1
ATOM 735 N N . ILE A 1 96 ? 0.829 -5.366 -9.519 1.00 97.75 96 ILE A N 1
ATOM 736 C CA . ILE A 1 96 ? 1.536 -4.096 -9.727 1.00 97.75 96 ILE A CA 1
ATOM 737 C C . ILE A 1 96 ? 2.262 -4.129 -11.065 1.00 97.75 96 ILE A C 1
ATOM 739 O O . ILE A 1 96 ? 2.038 -3.247 -11.887 1.00 97.75 96 ILE A O 1
ATOM 743 N N . LYS A 1 97 ? 3.059 -5.177 -11.310 1.00 97.88 97 LYS A N 1
ATOM 744 C CA . LYS A 1 97 ? 3.773 -5.349 -12.577 1.00 97.88 97 LYS A CA 1
ATOM 745 C C . LYS A 1 97 ? 2.812 -5.317 -13.770 1.00 97.88 97 LYS A C 1
ATOM 747 O O . LYS A 1 97 ? 2.979 -4.493 -14.652 1.00 97.88 97 LYS A O 1
ATOM 752 N N . SER A 1 98 ? 1.744 -6.117 -13.739 1.00 98.25 98 SER A N 1
ATOM 753 C CA . SER A 1 98 ? 0.741 -6.155 -14.813 1.00 98.25 98 SER A CA 1
ATOM 754 C C . SER A 1 98 ? 0.075 -4.796 -15.074 1.00 98.25 98 SER A C 1
ATOM 756 O O . SER A 1 98 ? -0.175 -4.448 -16.224 1.00 98.25 98 SER A O 1
ATOM 758 N N . ARG A 1 99 ? -0.217 -4.011 -14.028 1.00 98.25 99 ARG A N 1
ATOM 759 C CA . ARG A 1 99 ? -0.808 -2.671 -14.185 1.00 98.25 99 ARG A CA 1
ATOM 760 C C . ARG A 1 99 ? 0.192 -1.622 -14.670 1.00 98.25 99 ARG A C 1
ATOM 762 O O . ARG A 1 99 ? -0.241 -0.635 -15.253 1.00 98.25 99 ARG A O 1
ATOM 769 N N . LEU A 1 100 ? 1.481 -1.800 -14.392 1.00 97.88 100 LEU A N 1
ATOM 770 C CA . LEU A 1 100 ? 2.542 -0.951 -14.932 1.00 97.88 100 LEU A CA 1
ATOM 771 C C . LEU A 1 100 ? 2.791 -1.266 -16.404 1.00 97.88 100 LEU A C 1
ATOM 773 O O . LEU A 1 100 ? 2.825 -0.336 -17.200 1.00 97.88 100 LEU A O 1
ATOM 777 N N . ASP A 1 101 ? 2.838 -2.552 -16.761 1.00 97.50 101 ASP A N 1
ATOM 778 C CA . ASP A 1 101 ? 2.952 -3.014 -18.147 1.00 97.50 101 ASP A CA 1
ATOM 779 C C . ASP A 1 101 ? 1.797 -2.447 -18.998 1.00 97.50 101 ASP A C 1
ATOM 781 O O . ASP A 1 101 ? 2.028 -1.884 -20.058 1.00 97.50 101 ASP A O 1
ATOM 785 N N . ALA A 1 102 ? 0.556 -2.475 -18.492 1.00 97.31 102 ALA A N 1
ATOM 786 C CA . ALA A 1 102 ? -0.609 -1.885 -19.170 1.00 97.31 102 ALA A CA 1
ATOM 787 C C . ALA A 1 102 ? -0.569 -0.346 -19.312 1.00 97.31 102 ALA A C 1
ATOM 789 O O . ALA A 1 102 ? -1.436 0.232 -19.963 1.00 97.31 102 ALA A O 1
ATOM 790 N N . LYS A 1 103 ? 0.380 0.322 -18.650 1.00 96.12 103 LYS A N 1
ATOM 791 C CA . LYS A 1 103 ? 0.604 1.772 -18.708 1.00 96.12 103 LYS A CA 1
ATOM 792 C C . LYS A 1 103 ? 1.933 2.131 -19.380 1.00 96.12 103 LYS A C 1
ATOM 794 O O . LYS A 1 103 ? 2.325 3.292 -19.301 1.00 96.12 103 LYS A O 1
ATOM 799 N N . ASP A 1 104 ? 2.638 1.154 -19.952 1.00 96.12 104 ASP A N 1
ATOM 800 C CA . ASP A 1 104 ? 3.994 1.305 -20.493 1.00 96.12 104 ASP A CA 1
ATOM 801 C C . ASP A 1 104 ? 4.986 1.928 -19.488 1.00 96.12 104 ASP A C 1
ATOM 803 O O . ASP A 1 104 ? 5.881 2.699 -19.839 1.00 96.12 104 ASP A O 1
ATOM 807 N N . LEU A 1 105 ? 4.828 1.599 -18.199 1.00 95.25 105 LEU A N 1
ATOM 808 C CA . LEU A 1 105 ? 5.695 2.071 -17.119 1.00 95.25 105 LEU A CA 1
ATOM 809 C C . LEU A 1 105 ? 6.686 0.982 -16.678 1.00 95.25 105 LEU A C 1
ATOM 811 O O . LEU A 1 105 ? 6.320 -0.192 -16.593 1.00 95.25 105 LEU A O 1
ATOM 815 N N . PRO A 1 106 ? 7.934 1.345 -16.325 1.00 95.44 106 PRO A N 1
ATOM 816 C CA . PRO A 1 106 ? 8.924 0.379 -15.869 1.00 95.44 106 PRO A CA 1
ATOM 817 C C . PRO A 1 106 ? 8.563 -0.204 -14.496 1.00 95.44 106 PRO A C 1
ATOM 819 O O . PRO A 1 106 ? 7.975 0.463 -13.646 1.00 95.44 106 PRO A O 1
ATOM 822 N N . TYR A 1 107 ? 8.988 -1.449 -14.261 1.00 97.12 107 TYR A N 1
ATOM 823 C CA . TYR A 1 107 ? 8.868 -2.124 -12.968 1.00 97.12 107 TYR A CA 1
ATOM 824 C C . TYR A 1 107 ? 10.230 -2.246 -12.277 1.00 97.12 107 TYR A C 1
ATOM 826 O O . TYR A 1 107 ? 11.107 -2.998 -12.720 1.00 97.12 107 TYR A O 1
ATOM 834 N N . SER A 1 108 ? 10.398 -1.565 -11.142 1.00 96.88 108 SER A N 1
ATOM 835 C CA . SER A 1 108 ? 11.638 -1.555 -10.357 1.00 96.88 108 SER A CA 1
ATOM 836 C C . SER A 1 108 ? 11.832 -2.856 -9.569 1.00 96.88 108 SER A C 1
ATOM 838 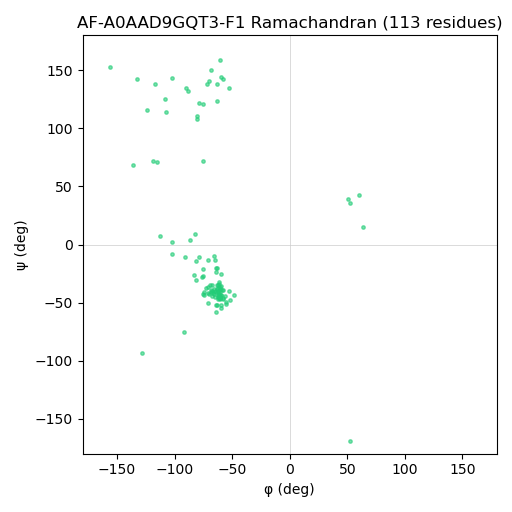O O . SER A 1 108 ? 11.727 -2.880 -8.341 1.00 96.88 108 SER A O 1
ATOM 840 N N . ARG A 1 109 ? 12.152 -3.963 -10.257 1.00 94.75 109 ARG A N 1
ATOM 841 C CA . ARG A 1 109 ? 12.232 -5.317 -9.668 1.00 94.75 109 ARG A CA 1
ATOM 842 C C . ARG A 1 109 ? 13.051 -5.385 -8.375 1.00 94.75 109 ARG A C 1
ATOM 844 O O . ARG A 1 109 ? 12.630 -6.042 -7.431 1.00 94.75 109 ARG A O 1
ATOM 851 N N . ASN A 1 110 ? 14.209 -4.730 -8.323 1.00 95.00 110 ASN A N 1
ATOM 852 C CA . ASN A 1 110 ? 15.083 -4.773 -7.145 1.00 95.00 110 ASN A CA 1
ATOM 853 C C . ASN A 1 110 ? 14.503 -3.995 -5.955 1.00 95.00 110 ASN A C 1
ATOM 855 O O . ASN A 1 110 ? 14.601 -4.471 -4.829 1.00 95.00 110 ASN A O 1
ATOM 859 N N . LYS A 1 111 ? 13.824 -2.866 -6.196 1.00 94.50 111 LYS A N 1
ATOM 860 C CA . LYS A 1 111 ? 13.144 -2.100 -5.139 1.00 94.50 111 LYS A CA 1
ATOM 861 C C . LYS A 1 111 ? 11.938 -2.867 -4.593 1.00 94.50 111 LYS A C 1
ATOM 863 O O . LYS A 1 111 ? 11.772 -2.986 -3.387 1.00 94.50 111 LYS A O 1
ATOM 868 N N . TRP A 1 112 ? 11.164 -3.510 -5.468 1.00 94.44 112 TRP A N 1
ATOM 869 C CA . TRP A 1 112 ? 10.056 -4.378 -5.053 1.00 94.44 112 TRP A CA 1
ATOM 870 C C . TRP A 1 112 ? 10.482 -5.698 -4.410 1.00 94.44 112 TRP A C 1
ATOM 872 O O . TRP A 1 112 ? 9.642 -6.383 -3.838 1.00 94.44 112 TRP A O 1
ATOM 882 N N . LYS A 1 113 ? 11.752 -6.103 -4.501 1.00 92.00 113 LYS A N 1
ATOM 883 C CA . LYS A 1 113 ? 12.273 -7.210 -3.685 1.00 92.00 113 LYS A CA 1
ATOM 884 C C . LYS A 1 113 ? 12.527 -6.788 -2.237 1.00 92.00 113 LYS A C 1
ATOM 886 O O . LYS A 1 113 ? 12.467 -7.648 -1.370 1.00 92.00 113 LYS A O 1
ATOM 891 N N . GLN A 1 114 ? 12.819 -5.507 -2.004 1.00 89.75 114 GLN A N 1
ATOM 892 C CA . GLN A 1 114 ? 13.061 -4.945 -0.671 1.00 89.75 114 GLN A CA 1
ATOM 893 C C . GLN A 1 114 ? 11.756 -4.624 0.073 1.00 89.75 114 GLN A C 1
ATOM 895 O O . GLN A 1 114 ? 11.730 -4.710 1.295 1.00 89.75 114 GLN A O 1
ATOM 900 N N . PHE A 1 115 ? 10.695 -4.278 -0.666 1.00 87.88 115 PHE A N 1
ATOM 901 C CA . PHE A 1 115 ? 9.324 -4.156 -0.157 1.00 87.88 115 PHE A CA 1
ATOM 902 C C . PHE A 1 115 ? 8.673 -5.521 0.078 1.00 87.88 115 PHE A C 1
ATOM 904 O O . PHE A 1 115 ? 8.038 -5.699 1.134 1.00 87.88 115 PHE A O 1
#

Organism: NCBI:txid4793

Nearest PDB structures (foldseek):
  6hts-assembly1_L  TM=2.681E-01  e=9.078E+00  Homo sapiens

Mean predicted aligned error: 8.57 Å

Radius of gyration: 19.59 Å; Cα contacts (8 Å, |Δi|>4): 70; chains: 1; bounding box: 38×50×46 Å

Foldseek 3Di:
DQVVVCVVVVHRDDDPDDDDDCVVVVVVVCCVVPVVDDDDDDPVVVLVVVLVLLVVLVPDPLLNVLCSDPPAVSVLVVDDPVCCVPPVLVVNLVSSCVVCVVVVHDDPVVSSVVD

Sequence (115 aa):
MFKCIEFALGKQPNPVDVVCDFESALINAIQEHYPSTRLIGCLFHFKQACRRKMKEYALPDGEVGVAMAFAVLDMLTVIPPGKIVGQGVAWVKAKIKSRLDAKDLPYSRNKWKQF